Protein AF-A0A6L7Q4Q4-F1 (afdb_monomer_lite)

Structure (mmCIF, N/CA/C/O backbone):
data_AF-A0A6L7Q4Q4-F1
#
_entry.id   AF-A0A6L7Q4Q4-F1
#
loop_
_atom_site.group_PDB
_atom_site.id
_atom_site.type_symbol
_atom_site.label_atom_id
_atom_site.label_alt_id
_atom_site.label_comp_id
_atom_site.label_asym_id
_atom_site.label_entity_id
_atom_site.label_seq_id
_atom_site.pdbx_PDB_ins_code
_atom_site.Cartn_x
_atom_site.Cartn_y
_atom_site.Cartn_z
_atom_site.occupancy
_atom_site.B_iso_or_equiv
_atom_site.auth_seq_id
_atom_site.auth_comp_id
_atom_site.auth_asym_id
_atom_site.auth_atom_id
_atom_site.pdbx_PDB_model_num
ATOM 1 N N . MET A 1 1 ? 17.465 -11.557 16.843 1.00 36.94 1 MET A N 1
ATOM 2 C CA . MET A 1 1 ? 16.086 -11.097 16.573 1.00 36.94 1 MET A CA 1
ATOM 3 C C . MET A 1 1 ? 15.701 -10.075 17.637 1.00 36.94 1 MET A C 1
ATOM 5 O O . MET A 1 1 ? 15.182 -10.459 18.681 1.00 36.94 1 MET A O 1
ATOM 9 N N . SER A 1 2 ? 16.042 -8.797 17.440 1.00 33.94 2 SER A N 1
ATOM 10 C CA . SER A 1 2 ? 15.567 -7.732 18.330 1.00 33.94 2 SER A CA 1
ATOM 11 C C . SER A 1 2 ? 14.090 -7.478 18.012 1.00 33.94 2 SER A C 1
ATOM 13 O O . SER A 1 2 ? 13.690 -7.361 16.856 1.00 33.94 2 SER A O 1
ATOM 15 N N . ARG A 1 3 ? 13.238 -7.488 19.038 1.00 35.78 3 ARG A N 1
ATOM 16 C CA . ARG A 1 3 ? 11.842 -7.072 18.893 1.00 35.78 3 ARG A CA 1
ATOM 17 C C . ARG A 1 3 ? 11.848 -5.551 18.802 1.00 35.78 3 ARG A C 1
ATOM 19 O O . ARG A 1 3 ? 12.047 -4.890 19.818 1.00 35.78 3 ARG A O 1
ATOM 26 N N . LEU A 1 4 ? 11.667 -5.016 17.596 1.00 43.28 4 LEU A N 1
ATOM 27 C CA . LEU A 1 4 ? 11.390 -3.599 17.367 1.00 43.28 4 LEU A CA 1
ATOM 28 C C . LEU A 1 4 ? 10.280 -3.148 18.332 1.00 43.28 4 LEU A C 1
ATOM 30 O O . LEU A 1 4 ? 9.157 -3.652 18.288 1.00 43.28 4 LEU A O 1
ATOM 34 N N . ASN A 1 5 ? 10.615 -2.225 19.236 1.00 43.56 5 ASN A N 1
ATOM 35 C CA . ASN A 1 5 ? 9.678 -1.600 20.169 1.00 43.56 5 ASN A CA 1
ATOM 36 C C . ASN A 1 5 ? 8.716 -0.702 19.374 1.00 43.56 5 ASN A C 1
ATOM 38 O O . ASN A 1 5 ? 8.929 0.503 19.239 1.00 43.56 5 ASN A O 1
ATOM 42 N N . TRP A 1 6 ? 7.671 -1.297 18.795 1.00 46.25 6 TRP A N 1
ATOM 43 C CA . TRP A 1 6 ? 6.696 -0.567 17.992 1.00 46.25 6 TRP A CA 1
ATOM 44 C C . TRP A 1 6 ? 5.833 0.343 18.886 1.00 46.25 6 TRP A C 1
ATOM 46 O O . TRP A 1 6 ? 5.298 -0.113 19.904 1.00 46.25 6 TRP A O 1
ATOM 56 N N . PRO A 1 7 ? 5.655 1.632 18.552 1.00 45.34 7 PRO A N 1
ATOM 57 C CA . PRO A 1 7 ? 4.906 2.556 19.395 1.00 45.34 7 PRO A CA 1
ATOM 58 C C . PRO A 1 7 ? 3.408 2.210 19.390 1.00 45.34 7 PRO A C 1
ATOM 60 O O . PRO A 1 7 ? 2.737 2.429 18.391 1.00 45.34 7 PRO A O 1
ATOM 63 N N . LYS A 1 8 ? 2.888 1.689 20.515 1.00 51.78 8 LYS A N 1
ATOM 64 C CA . LYS A 1 8 ? 1.463 1.613 20.949 1.00 51.78 8 LYS A CA 1
ATOM 65 C C . LYS A 1 8 ? 0.389 1.509 19.837 1.00 51.78 8 LYS A C 1
ATOM 67 O O . LYS A 1 8 ? -0.664 2.149 19.927 1.00 51.78 8 LYS A O 1
ATOM 72 N N . GLY A 1 9 ? 0.645 0.720 18.798 1.00 54.88 9 GLY A N 1
ATOM 73 C CA . GLY A 1 9 ? -0.303 0.434 17.725 1.00 54.88 9 GLY A CA 1
ATOM 74 C C . GLY A 1 9 ? -1.174 -0.771 18.069 1.00 54.88 9 GLY A C 1
ATOM 75 O O . GLY A 1 9 ? -0.756 -1.645 18.825 1.00 54.88 9 GLY A O 1
ATOM 76 N N . ILE A 1 10 ? -2.389 -0.822 17.526 1.00 67.81 10 ILE A N 1
ATOM 77 C CA . ILE A 1 10 ? -3.189 -2.053 17.518 1.00 67.81 10 ILE A CA 1
ATOM 78 C C . ILE A 1 10 ? -2.787 -2.805 16.253 1.00 67.81 10 ILE A C 1
ATOM 80 O O . ILE A 1 10 ? -2.960 -2.278 15.155 1.00 67.81 10 ILE A O 1
ATOM 84 N N . ILE A 1 11 ? -2.235 -4.010 16.390 1.00 65.69 11 ILE A N 1
ATOM 8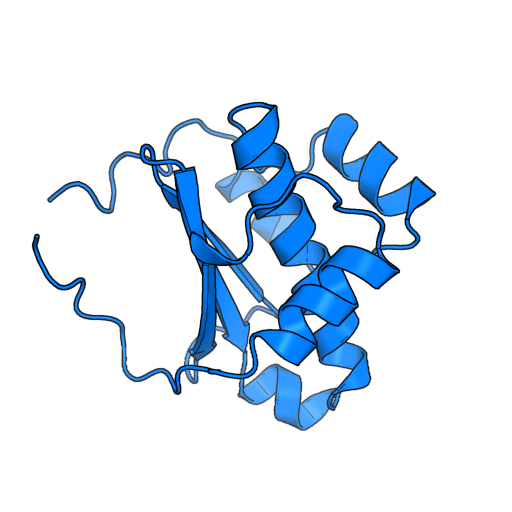5 C CA . ILE A 1 11 ? -1.951 -4.853 15.225 1.00 65.69 11 ILE A CA 1
ATOM 86 C C . ILE A 1 11 ? -3.290 -5.247 14.599 1.00 65.69 11 ILE A C 1
ATOM 88 O O . ILE A 1 11 ? -4.168 -5.779 15.284 1.00 65.69 11 ILE A O 1
ATOM 92 N N . LEU A 1 12 ? -3.455 -4.970 13.306 1.00 68.06 12 LEU A N 1
ATOM 93 C CA . LEU A 1 12 ? -4.572 -5.502 12.545 1.00 68.06 12 LEU A CA 1
ATOM 94 C C . LEU A 1 12 ? -4.188 -6.897 12.064 1.00 68.06 12 LEU A C 1
ATOM 96 O O . LEU A 1 12 ? -3.561 -7.048 11.023 1.00 68.06 12 LEU A O 1
ATOM 100 N N . ASN A 1 13 ? -4.608 -7.925 12.799 1.00 63.38 13 ASN A N 1
ATOM 101 C CA . ASN A 1 13 ? -4.448 -9.323 12.380 1.00 63.38 13 ASN A CA 1
ATOM 102 C C . ASN A 1 13 ? -5.477 -9.756 11.313 1.00 63.38 13 ASN A C 1
ATOM 104 O O . ASN A 1 13 ? -5.753 -10.942 11.164 1.00 63.38 13 ASN A O 1
ATOM 108 N N . ASP A 1 14 ? -6.067 -8.816 10.570 1.00 77.75 14 ASP A N 1
ATOM 109 C CA . ASP A 1 14 ? -7.001 -9.125 9.483 1.00 77.75 14 ASP A CA 1
ATOM 110 C C . ASP A 1 14 ? -6.231 -9.309 8.166 1.00 77.75 14 ASP A C 1
ATOM 112 O O . ASP A 1 14 ? -6.330 -8.502 7.239 1.00 77.75 14 ASP A O 1
ATOM 116 N N . LEU A 1 15 ? -5.413 -10.366 8.105 1.00 78.44 15 LEU A N 1
ATOM 117 C CA . LEU A 1 15 ? -4.647 -10.719 6.903 1.00 78.44 15 LEU A CA 1
ATOM 118 C C . LEU A 1 15 ? -5.571 -10.957 5.701 1.00 78.44 15 LEU A C 1
ATOM 120 O O . LEU A 1 15 ? -5.232 -10.576 4.586 1.00 78.44 15 LEU A O 1
ATOM 124 N N . ALA A 1 16 ? -6.778 -11.481 5.931 1.00 86.19 16 ALA A N 1
ATOM 125 C CA . ALA A 1 16 ? -7.773 -11.677 4.882 1.00 86.19 16 ALA A CA 1
ATOM 126 C C . ALA A 1 16 ? -8.193 -10.350 4.227 1.00 86.19 16 ALA A C 1
ATOM 128 O O . ALA A 1 16 ? -8.333 -10.277 3.005 1.00 86.19 16 ALA A O 1
ATOM 129 N N . TRP A 1 17 ? -8.370 -9.280 5.009 1.00 86.75 17 TRP A N 1
ATOM 130 C CA . TRP A 1 17 ? -8.634 -7.952 4.457 1.00 86.75 17 TRP A CA 1
ATOM 131 C C . TRP A 1 17 ? -7.461 -7.442 3.621 1.00 86.75 17 TRP A C 1
ATOM 133 O O . TRP A 1 17 ? -7.679 -6.990 2.498 1.00 86.75 17 TRP A O 1
ATOM 143 N N . VAL A 1 18 ? -6.230 -7.568 4.120 1.00 88.44 18 VAL A N 1
ATOM 144 C CA . VAL A 1 18 ? -5.018 -7.138 3.402 1.00 88.44 18 VAL A CA 1
ATOM 145 C C . VAL A 1 18 ? -4.870 -7.880 2.075 1.00 88.44 18 VAL A C 1
ATOM 147 O O . VAL A 1 18 ? -4.718 -7.250 1.028 1.00 88.44 18 VAL A O 1
ATOM 150 N N . GLU A 1 19 ? -4.999 -9.203 2.097 1.00 89.69 19 GLU A N 1
ATOM 151 C CA . GLU A 1 19 ? -4.964 -10.031 0.896 1.00 89.69 19 GLU A CA 1
ATOM 152 C C . GLU A 1 19 ? -6.071 -9.666 -0.099 1.00 89.69 19 GLU A C 1
ATOM 154 O O . GLU A 1 19 ? -5.828 -9.601 -1.304 1.00 89.69 19 GLU A O 1
ATOM 159 N N . ASN A 1 20 ? -7.294 -9.413 0.378 1.00 91.38 20 ASN A N 1
ATOM 160 C CA . ASN A 1 20 ? -8.400 -9.012 -0.488 1.00 91.38 20 ASN A CA 1
ATOM 161 C C . ASN A 1 20 ? -8.113 -7.685 -1.196 1.00 91.38 20 ASN A C 1
ATOM 163 O O . ASN A 1 20 ? -8.428 -7.553 -2.378 1.00 91.38 20 ASN A O 1
ATOM 167 N N . ILE A 1 21 ? -7.482 -6.726 -0.514 1.00 91.44 21 ILE A N 1
ATOM 168 C CA . ILE A 1 21 ? -7.056 -5.468 -1.136 1.00 91.44 21 ILE A CA 1
ATOM 169 C C . ILE A 1 21 ? -5.929 -5.712 -2.143 1.00 91.44 21 ILE A C 1
ATOM 171 O O . ILE A 1 21 ? -6.035 -5.250 -3.279 1.00 91.44 21 ILE A O 1
ATOM 175 N N . ALA A 1 22 ? -4.901 -6.488 -1.793 1.00 90.38 22 ALA A N 1
ATOM 176 C CA . ALA A 1 22 ? -3.818 -6.821 -2.722 1.00 90.38 22 ALA A CA 1
ATOM 177 C C . ALA A 1 22 ? -4.342 -7.501 -4.004 1.00 90.38 22 ALA A C 1
ATOM 179 O O . ALA A 1 22 ? -3.957 -7.124 -5.114 1.00 90.38 22 ALA A O 1
ATOM 180 N N . ARG A 1 23 ? -5.295 -8.436 -3.868 1.00 90.12 23 ARG A N 1
AT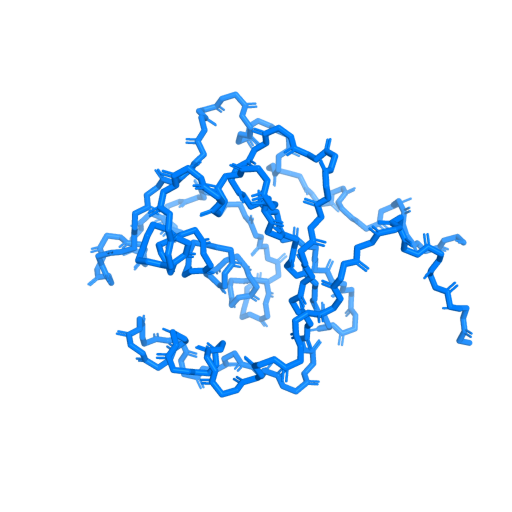OM 181 C CA . ARG A 1 23 ? -5.979 -9.090 -4.996 1.00 90.12 23 ARG A CA 1
ATOM 182 C C . ARG A 1 23 ? -6.814 -8.109 -5.815 1.00 90.12 23 ARG A C 1
ATOM 184 O O . ARG A 1 23 ? -6.651 -8.055 -7.032 1.00 90.12 23 ARG A O 1
ATOM 191 N N . LYS A 1 24 ? -7.665 -7.306 -5.162 1.00 91.25 24 LYS A N 1
ATOM 192 C CA . LYS A 1 24 ? -8.519 -6.285 -5.804 1.00 91.25 24 LYS A CA 1
ATOM 193 C C . LYS A 1 24 ? -7.713 -5.341 -6.694 1.00 91.25 24 LYS A C 1
ATOM 195 O O . LYS A 1 24 ? -8.178 -4.978 -7.767 1.00 91.25 24 LYS A O 1
ATOM 200 N N . TYR A 1 25 ? -6.510 -4.976 -6.260 1.00 89.31 25 TYR A N 1
ATOM 201 C CA . TYR A 1 25 ? -5.631 -4.063 -6.983 1.00 89.31 25 TYR A CA 1
ATOM 202 C C . TYR A 1 25 ? -4.548 -4.765 -7.809 1.00 89.31 25 TYR A C 1
ATOM 204 O O . TYR A 1 25 ? -3.655 -4.103 -8.328 1.00 89.31 25 TYR A O 1
ATOM 212 N N . THR A 1 26 ? -4.624 -6.083 -8.013 1.00 89.25 26 THR A N 1
ATOM 213 C CA . THR A 1 26 ? -3.686 -6.845 -8.860 1.00 89.25 26 THR A CA 1
ATOM 214 C C . THR A 1 26 ? -2.215 -6.621 -8.478 1.00 89.25 26 THR A C 1
ATOM 216 O O . THR A 1 26 ? -1.381 -6.201 -9.293 1.00 89.25 26 THR A O 1
ATOM 219 N N . LEU A 1 27 ? -1.898 -6.909 -7.215 1.00 86.50 27 LEU A N 1
ATOM 220 C CA . LEU A 1 27 ? -0.537 -6.984 -6.672 1.00 86.50 27 LEU A CA 1
ATOM 221 C C . LEU A 1 27 ? -0.152 -8.464 -6.427 1.00 86.50 27 LEU A C 1
ATOM 223 O O . LEU A 1 27 ? 0.024 -8.858 -5.278 1.00 86.50 27 LEU A O 1
ATOM 227 N N . PRO A 1 28 ? -0.095 -9.317 -7.474 1.00 71.31 28 PRO A N 1
ATOM 228 C CA . PRO A 1 28 ? -0.099 -10.780 -7.330 1.00 71.31 28 PRO A CA 1
ATOM 229 C C . PRO A 1 28 ? 1.183 -11.369 -6.727 1.00 71.31 28 PRO A C 1
ATOM 231 O O . PRO A 1 28 ? 1.140 -12.478 -6.210 1.00 71.31 28 PRO A O 1
ATOM 234 N N . ASP A 1 29 ? 2.293 -10.630 -6.773 1.00 82.06 29 ASP A N 1
ATOM 235 C CA . ASP A 1 29 ? 3.607 -11.108 -6.316 1.00 82.06 29 ASP A CA 1
ATOM 236 C C . ASP A 1 29 ? 3.983 -10.576 -4.926 1.00 82.06 29 ASP A C 1
ATOM 238 O O . ASP A 1 29 ? 5.101 -10.791 -4.462 1.00 82.06 29 ASP A O 1
ATOM 242 N N . LEU A 1 30 ? 3.094 -9.816 -4.279 1.00 87.25 30 LEU A N 1
ATOM 243 C CA . LEU A 1 30 ? 3.359 -9.343 -2.929 1.00 87.25 30 LEU A CA 1
ATOM 244 C C . LEU A 1 30 ? 3.104 -10.490 -1.951 1.00 87.25 30 LEU A C 1
ATOM 246 O O . LEU A 1 30 ? 1.954 -10.868 -1.726 1.00 87.25 30 LEU A O 1
ATOM 250 N N . ASP A 1 31 ? 4.172 -11.021 -1.359 1.00 89.88 31 ASP A N 1
ATOM 251 C CA . ASP A 1 31 ? 4.048 -11.992 -0.277 1.00 89.88 31 ASP A CA 1
ATOM 252 C C . ASP A 1 31 ? 3.462 -11.297 0.961 1.00 89.88 31 ASP A C 1
ATOM 254 O O . ASP A 1 31 ? 4.102 -10.474 1.617 1.00 89.88 31 ASP A O 1
ATOM 258 N N . ILE A 1 32 ? 2.195 -11.591 1.255 1.00 88.19 32 ILE A N 1
ATOM 259 C CA . ILE A 1 32 ? 1.504 -11.031 2.420 1.00 88.19 32 ILE A CA 1
ATOM 260 C C . ILE A 1 32 ? 2.020 -11.662 3.718 1.00 88.19 32 ILE A C 1
ATOM 262 O O . ILE A 1 32 ? 1.934 -11.030 4.770 1.00 88.19 32 ILE A O 1
ATOM 266 N N . ALA A 1 33 ? 2.606 -12.863 3.662 1.00 88.56 33 ALA A N 1
ATOM 267 C CA . ALA A 1 33 ? 3.134 -13.542 4.840 1.00 88.56 33 ALA A CA 1
ATOM 268 C C . ALA A 1 33 ? 4.393 -12.862 5.405 1.00 88.56 33 ALA A C 1
ATOM 270 O O . ALA A 1 33 ? 4.682 -13.014 6.591 1.00 88.56 33 ALA A O 1
ATOM 271 N N . THR A 1 34 ? 5.115 -12.078 4.595 1.00 87.44 34 THR A N 1
ATOM 272 C CA . THR A 1 34 ? 6.250 -11.251 5.050 1.00 87.44 34 THR A CA 1
ATOM 273 C C . THR A 1 34 ? 5.820 -9.871 5.556 1.00 87.44 34 THR A C 1
ATOM 275 O O . THR A 1 34 ? 6.654 -9.065 5.976 1.00 87.44 34 THR A O 1
ATOM 2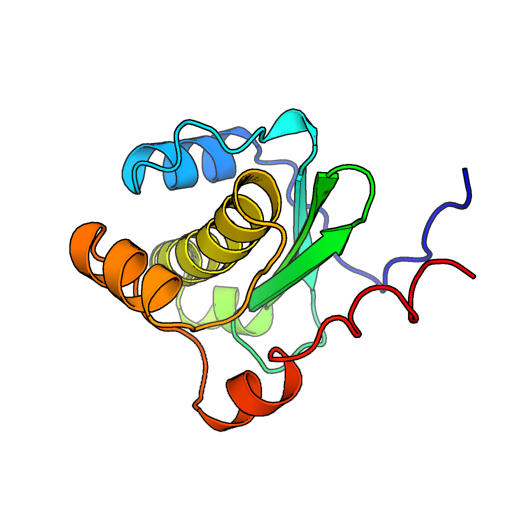78 N N . GLY A 1 35 ? 4.516 -9.591 5.514 1.00 87.69 35 GLY A N 1
ATOM 279 C CA . GLY A 1 35 ? 3.928 -8.300 5.814 1.00 87.69 35 GLY A CA 1
ATOM 280 C C . GLY A 1 35 ? 3.251 -8.201 7.170 1.00 87.69 35 GLY A C 1
ATOM 281 O O . GLY A 1 35 ? 2.839 -9.182 7.787 1.00 87.69 35 GLY A O 1
ATOM 282 N N . SER A 1 36 ? 3.057 -6.971 7.631 1.00 87.62 36 SER A N 1
ATOM 283 C CA . SER A 1 36 ? 2.183 -6.675 8.767 1.00 87.62 36 SER A CA 1
ATOM 284 C C . SER A 1 36 ? 1.497 -5.327 8.598 1.00 87.62 36 SER A C 1
ATOM 286 O O . SER A 1 36 ? 2.082 -4.374 8.086 1.00 87.62 36 SER A O 1
ATOM 288 N N . VAL A 1 37 ? 0.251 -5.228 9.063 1.00 89.12 37 VAL A N 1
ATOM 289 C CA . VAL A 1 37 ? -0.509 -3.972 9.072 1.00 89.12 37 VAL A CA 1
ATOM 290 C C . VAL A 1 37 ? -0.848 -3.594 10.505 1.00 89.12 37 VAL A C 1
ATOM 292 O O . VAL A 1 37 ? -1.359 -4.393 11.288 1.00 89.12 37 VAL A O 1
ATOM 295 N N . VAL A 1 38 ? -0.569 -2.346 10.860 1.00 88.12 38 VAL A N 1
ATOM 296 C CA . VAL A 1 38 ? -0.753 -1.824 12.214 1.00 88.12 38 VAL A CA 1
ATOM 297 C C . VAL A 1 38 ? -1.577 -0.547 12.175 1.00 88.12 38 VAL A C 1
ATOM 299 O O . VAL A 1 38 ? -1.341 0.336 11.355 1.00 88.12 38 VAL A O 1
ATOM 302 N N . LEU A 1 39 ? -2.549 -0.424 13.077 1.00 84.88 39 LEU A N 1
ATOM 303 C CA . LEU A 1 39 ? -3.232 0.840 13.327 1.00 84.88 39 LEU A CA 1
ATOM 304 C C . LEU A 1 39 ? -2.456 1.644 14.350 1.00 84.88 39 LEU A C 1
ATOM 306 O O . LEU A 1 39 ? -2.274 1.226 15.494 1.00 84.88 39 LEU A O 1
ATOM 310 N N . GLU A 1 40 ? -2.069 2.844 13.964 1.00 83.69 40 GLU A N 1
ATOM 311 C CA . GLU A 1 40 ? -1.307 3.744 14.807 1.00 83.69 40 GLU A CA 1
ATOM 312 C C . GLU A 1 40 ? -2.142 4.957 15.206 1.00 83.69 40 GLU A C 1
ATOM 314 O O . GLU A 1 40 ? -2.921 5.510 14.427 1.00 83.69 40 GLU A O 1
ATOM 319 N N . ARG A 1 41 ? -1.964 5.396 16.452 1.00 77.56 41 ARG A N 1
ATOM 320 C CA . ARG A 1 41 ? -2.742 6.499 17.031 1.00 77.56 41 ARG A CA 1
ATOM 321 C C . ARG A 1 41 ? -2.161 7.878 16.733 1.00 77.56 41 ARG A C 1
ATOM 323 O O . ARG A 1 41 ? -2.869 8.866 16.890 1.00 77.56 41 ARG A O 1
ATOM 330 N N . THR A 1 42 ? -0.885 7.954 16.361 1.00 69.12 42 THR A N 1
ATOM 331 C CA . THR A 1 42 ? -0.089 9.182 16.503 1.00 69.12 42 THR A CA 1
ATOM 332 C C . THR A 1 42 ? 0.399 9.797 15.198 1.00 69.12 42 THR A C 1
ATOM 334 O O . THR A 1 42 ? 0.985 10.874 15.253 1.00 69.12 42 THR A O 1
ATOM 337 N N . PHE A 1 43 ? 0.175 9.184 14.031 1.00 73.06 43 PHE A N 1
ATOM 338 C CA . PHE A 1 43 ? 0.670 9.762 12.780 1.00 73.06 43 PHE A CA 1
ATOM 339 C C . PHE A 1 43 ? -0.407 10.552 12.020 1.00 73.06 43 PHE A C 1
ATOM 341 O O . PHE A 1 43 ? -1.570 10.149 11.920 1.00 73.06 43 PHE A O 1
ATOM 348 N N . ALA A 1 44 ? 0.007 11.715 11.506 1.00 68.44 44 ALA A N 1
ATOM 349 C CA . ALA A 1 44 ? -0.863 12.708 10.875 1.00 68.44 44 ALA A CA 1
ATOM 350 C C . ALA A 1 44 ? -1.252 12.370 9.422 1.00 68.44 44 ALA A C 1
ATOM 352 O O . ALA A 1 44 ? -2.262 12.872 8.928 1.00 68.44 44 ALA A O 1
ATOM 353 N N . THR A 1 45 ? -0.469 11.528 8.738 1.00 75.88 45 THR A N 1
ATOM 354 C CA . THR A 1 45 ? -0.753 11.063 7.368 1.00 75.88 45 THR A CA 1
ATOM 355 C C . THR A 1 45 ? -1.852 9.999 7.331 1.00 75.88 45 THR A C 1
ATOM 357 O O . THR A 1 45 ? -2.362 9.574 8.365 1.00 75.88 45 THR A O 1
ATOM 360 N N . GLY A 1 46 ? -2.272 9.580 6.132 1.00 83.00 46 GLY A N 1
ATOM 361 C CA . GLY A 1 46 ? -3.228 8.477 5.974 1.00 83.00 46 GLY A CA 1
ATOM 362 C C . GLY A 1 46 ? -2.601 7.102 6.225 1.00 83.00 46 GLY A C 1
ATOM 363 O O . GLY A 1 46 ? -3.166 6.301 6.972 1.00 83.00 46 GLY A O 1
ATOM 364 N N . GLY A 1 47 ? -1.419 6.874 5.645 1.00 88.56 47 GLY A N 1
ATOM 365 C CA . GLY A 1 47 ? -0.643 5.638 5.732 1.00 88.56 47 GLY A CA 1
ATOM 366 C C . GLY A 1 47 ? 0.871 5.885 5.735 1.00 88.56 47 GLY A C 1
ATOM 367 O O . GLY A 1 47 ? 1.333 7.013 5.505 1.00 88.56 47 GLY A O 1
ATOM 368 N N . ARG A 1 48 ? 1.634 4.828 6.029 1.00 87.44 48 ARG A N 1
ATOM 369 C CA . ARG A 1 48 ? 3.077 4.730 5.779 1.00 87.44 48 ARG A CA 1
ATOM 370 C C . ARG A 1 48 ? 3.503 3.280 5.576 1.00 87.44 48 ARG A C 1
ATOM 372 O O . ARG A 1 48 ? 3.069 2.419 6.332 1.00 87.44 48 ARG A O 1
ATOM 379 N N . CYS A 1 49 ? 4.392 3.042 4.621 1.00 88.62 49 CYS A N 1
ATOM 380 C CA . CYS A 1 49 ? 5.042 1.757 4.404 1.00 88.62 49 CYS A CA 1
ATOM 381 C C . CYS A 1 49 ? 6.504 1.806 4.866 1.00 88.62 49 CYS A C 1
ATOM 383 O O . CYS A 1 49 ? 7.248 2.737 4.544 1.00 88.62 49 CYS A O 1
ATOM 385 N N . PHE A 1 50 ? 6.912 0.785 5.609 1.00 87.44 50 PHE A N 1
ATOM 386 C CA . PHE A 1 50 ? 8.298 0.477 5.935 1.00 87.44 50 PHE A CA 1
ATOM 387 C C . PHE A 1 50 ? 8.655 -0.812 5.226 1.00 87.44 50 PHE A C 1
ATOM 389 O O . PHE A 1 50 ? 7.928 -1.790 5.358 1.00 87.44 50 PHE A O 1
ATOM 396 N N . CYS A 1 51 ? 9.749 -0.803 4.479 1.00 87.12 51 CYS A N 1
ATOM 397 C CA . CYS A 1 51 ? 10.241 -1.987 3.796 1.00 87.12 51 CYS A CA 1
ATOM 398 C C . CYS A 1 51 ? 11.667 -2.256 4.263 1.00 87.12 51 CYS A C 1
ATOM 400 O O . CYS A 1 51 ? 12.444 -1.314 4.435 1.00 87.12 51 CYS A O 1
ATOM 402 N N . TYR A 1 52 ? 11.985 -3.525 4.480 1.00 85.69 52 TYR A N 1
ATOM 403 C CA . TYR A 1 52 ? 13.248 -3.958 5.060 1.00 85.69 52 TYR A CA 1
ATOM 404 C C . TYR A 1 52 ? 14.081 -4.727 4.030 1.00 85.69 52 TYR A C 1
ATOM 406 O O . TYR A 1 52 ? 13.576 -5.198 3.005 1.00 85.69 52 TYR A O 1
ATOM 414 N N . SER A 1 53 ? 15.385 -4.825 4.286 1.00 84.31 53 SER A N 1
ATOM 415 C CA . SER A 1 53 ? 16.351 -5.490 3.401 1.00 84.31 53 SER A CA 1
ATOM 416 C C . SER A 1 53 ? 16.102 -6.994 3.254 1.00 84.31 53 SER A C 1
ATOM 418 O O . SER A 1 53 ? 16.445 -7.567 2.224 1.00 84.31 53 SER A O 1
ATOM 420 N N . ASP A 1 54 ? 15.465 -7.622 4.244 1.00 84.81 54 ASP A N 1
ATOM 421 C CA . ASP A 1 54 ? 15.055 -9.029 4.219 1.00 84.81 54 ASP A CA 1
ATOM 422 C C . ASP A 1 54 ? 13.763 -9.284 3.416 1.00 84.81 54 ASP A C 1
ATOM 424 O O . ASP A 1 54 ? 13.288 -10.416 3.346 1.00 84.81 54 ASP A O 1
ATOM 428 N N . GLY A 1 55 ? 13.191 -8.242 2.803 1.00 83.50 55 GLY A N 1
ATOM 429 C CA . GLY A 1 55 ? 11.952 -8.318 2.029 1.00 83.50 55 GLY A CA 1
ATOM 430 C C . GLY A 1 55 ? 10.676 -8.250 2.871 1.00 83.50 55 GLY A C 1
ATOM 431 O O . GLY A 1 55 ? 9.583 -8.242 2.303 1.00 83.50 55 GLY A O 1
ATOM 432 N N . SER A 1 56 ? 10.785 -8.162 4.200 1.00 88.31 56 SER A N 1
ATOM 433 C CA . SER A 1 56 ? 9.635 -7.899 5.062 1.00 88.31 56 SER A CA 1
ATOM 434 C C . SER A 1 56 ? 9.164 -6.449 4.943 1.00 88.31 56 SER A C 1
ATOM 436 O O . SER A 1 56 ? 9.896 -5.551 4.503 1.00 88.31 56 SER A O 1
ATOM 438 N N . TRP A 1 57 ? 7.913 -6.206 5.327 1.00 89.75 57 TRP A N 1
ATOM 439 C CA . TRP A 1 57 ? 7.329 -4.871 5.291 1.00 89.75 57 TRP A CA 1
ATOM 440 C C . TRP A 1 57 ? 6.292 -4.659 6.394 1.00 89.75 57 TRP A C 1
ATOM 442 O O . TRP A 1 57 ? 5.620 -5.580 6.855 1.00 89.75 57 TRP A O 1
ATOM 452 N N . VAL A 1 58 ? 6.132 -3.405 6.814 1.00 89.56 58 VAL A N 1
ATOM 453 C CA . VAL A 1 58 ? 5.118 -2.983 7.783 1.00 89.56 58 VAL A CA 1
ATOM 454 C C . VAL A 1 58 ? 4.371 -1.773 7.243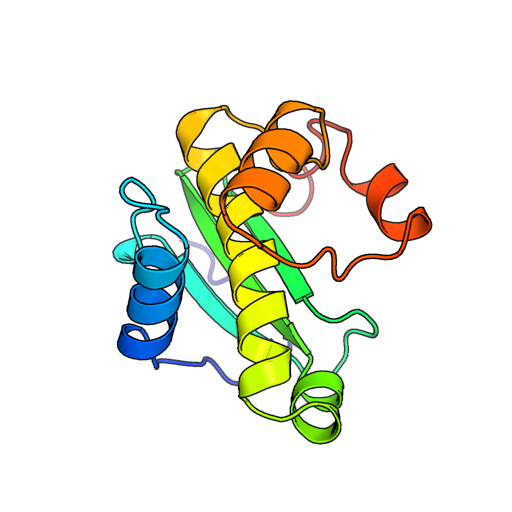 1.00 89.56 58 VAL A C 1
ATOM 456 O O . VAL A 1 58 ? 4.975 -0.752 6.919 1.00 89.56 58 VAL A O 1
ATOM 459 N N . ILE A 1 59 ? 3.044 -1.856 7.198 1.00 90.06 59 ILE A N 1
ATOM 460 C CA . ILE A 1 59 ? 2.176 -0.730 6.851 1.00 90.06 59 ILE A CA 1
ATOM 461 C C . ILE A 1 59 ? 1.515 -0.188 8.115 1.00 90.06 59 ILE A C 1
ATOM 463 O O . ILE A 1 59 ? 0.714 -0.862 8.762 1.00 90.06 59 ILE A O 1
ATOM 467 N N . GLY A 1 60 ? 1.815 1.065 8.442 1.00 88.56 60 GLY A N 1
ATOM 468 C CA . GLY A 1 60 ? 1.093 1.837 9.444 1.00 88.56 60 GLY A CA 1
ATOM 469 C C . GLY A 1 60 ? -0.114 2.538 8.827 1.00 88.56 60 GLY A C 1
ATOM 470 O O . GLY A 1 60 ? 0.028 3.279 7.857 1.00 88.56 60 GLY A O 1
ATOM 471 N N . LEU A 1 61 ? -1.294 2.347 9.412 1.00 88.50 61 LEU A N 1
ATOM 472 C CA . LEU A 1 61 ? -2.554 3.000 9.050 1.00 88.50 61 LEU A CA 1
ATOM 473 C C . LEU A 1 61 ? -3.027 3.929 10.176 1.00 88.50 61 LEU A C 1
ATOM 475 O O . LEU A 1 61 ? -2.947 3.583 11.354 1.00 88.50 61 LEU A O 1
ATOM 479 N N . SER A 1 62 ? -3.509 5.126 9.834 1.00 88.06 62 SER A N 1
ATOM 480 C CA . SER A 1 62 ? -3.832 6.141 10.842 1.00 88.06 62 SER A CA 1
ATOM 481 C C . SER A 1 62 ? -5.199 5.849 11.438 1.00 88.06 62 SER A C 1
ATOM 483 O O . SER A 1 62 ? -6.214 5.949 10.747 1.00 88.06 62 SER A O 1
ATOM 485 N N . LEU A 1 63 ? -5.249 5.533 12.734 1.00 84.94 63 LEU A N 1
ATOM 486 C CA . LEU A 1 63 ? -6.512 5.331 13.440 1.00 84.94 63 LEU A CA 1
ATOM 487 C C . LEU A 1 63 ? -7.410 6.584 13.376 1.00 84.94 63 LEU A C 1
ATOM 489 O O . LEU A 1 63 ? -8.580 6.439 13.018 1.00 84.94 63 LEU A O 1
ATOM 493 N N . PRO A 1 64 ? -6.907 7.816 13.619 1.00 85.00 64 PRO A N 1
ATOM 494 C CA . PRO A 1 64 ? -7.711 9.021 13.419 1.00 85.00 64 PRO A CA 1
ATOM 495 C C . PRO A 1 64 ? -8.239 9.174 11.987 1.00 85.00 64 PRO A C 1
ATOM 497 O O . PRO A 1 64 ? -9.335 9.695 11.778 1.00 85.00 64 PRO A O 1
ATOM 500 N N . ARG A 1 65 ? -7.478 8.748 10.968 1.00 84.25 65 ARG A N 1
ATOM 501 C CA . ARG A 1 65 ? -7.959 8.779 9.580 1.00 84.25 65 ARG A CA 1
ATOM 502 C C . ARG A 1 65 ? -9.053 7.743 9.357 1.00 84.25 65 ARG A C 1
ATOM 504 O O . ARG A 1 65 ? -10.102 8.132 8.855 1.00 84.25 65 ARG A O 1
ATOM 511 N N . MET A 1 66 ? -8.856 6.507 9.815 1.00 82.69 66 MET A N 1
ATOM 512 C CA . MET A 1 66 ? -9.849 5.431 9.752 1.00 82.69 66 MET A CA 1
ATOM 513 C C . MET A 1 66 ? -11.180 5.839 10.382 1.00 82.69 66 MET A C 1
ATOM 515 O O . MET A 1 66 ? -12.232 5.610 9.794 1.00 82.69 66 MET A O 1
ATOM 519 N N . GLN A 1 67 ? -11.145 6.496 11.543 1.00 84.25 67 GLN A N 1
ATOM 520 C CA . GLN A 1 67 ? -12.352 6.983 12.215 1.00 84.25 67 GLN A CA 1
ATOM 521 C C . GLN A 1 67 ? -13.107 8.043 11.399 1.00 84.25 67 GLN A C 1
ATOM 523 O O . GLN A 1 67 ? -14.326 8.123 11.495 1.00 84.25 67 GLN A O 1
ATOM 528 N N . ARG A 1 68 ? -12.408 8.846 10.584 1.00 85.19 68 ARG A N 1
ATOM 529 C CA . ARG A 1 68 ? -13.018 9.912 9.770 1.00 85.19 68 ARG A CA 1
ATOM 530 C C . ARG A 1 68 ? -13.515 9.439 8.407 1.00 85.19 68 ARG A C 1
ATOM 532 O O . ARG A 1 68 ? -14.562 9.893 7.970 1.00 85.19 68 ARG A O 1
ATOM 539 N N . CYS A 1 69 ? -12.750 8.600 7.707 1.00 82.69 69 CYS A N 1
ATOM 540 C CA . CYS A 1 69 ? -13.084 8.161 6.344 1.00 82.69 69 CYS A CA 1
ATOM 541 C C . CYS A 1 69 ? -13.737 6.771 6.280 1.00 82.69 69 CYS A C 1
ATOM 543 O O . CYS A 1 69 ? -14.155 6.339 5.205 1.00 82.69 69 CYS A O 1
ATOM 545 N N . GLY A 1 70 ? -13.825 6.070 7.412 1.00 85.19 70 GLY A N 1
ATOM 546 C CA . GLY A 1 70 ? -14.363 4.720 7.492 1.00 85.19 70 GLY A CA 1
ATOM 547 C C . GLY A 1 70 ? -13.502 3.678 6.773 1.00 85.19 70 GLY A C 1
ATOM 548 O O . GLY A 1 70 ? -12.383 3.938 6.323 1.00 85.19 70 GLY A O 1
ATOM 549 N N . ARG A 1 71 ? -14.041 2.459 6.658 1.00 84.12 71 ARG A N 1
ATOM 550 C CA . ARG A 1 71 ? -13.320 1.314 6.078 1.00 84.12 71 ARG A CA 1
ATOM 551 C C . ARG A 1 71 ? -12.960 1.537 4.609 1.00 84.12 71 ARG A C 1
ATOM 553 O O . ARG A 1 71 ? -11.815 1.316 4.241 1.00 84.12 71 ARG A O 1
ATOM 560 N N . GLN A 1 72 ? -13.895 2.026 3.794 1.00 83.12 72 GLN A N 1
ATOM 561 C CA . GLN A 1 72 ? -13.676 2.226 2.356 1.00 83.12 72 GLN A CA 1
ATOM 562 C C . GLN A 1 72 ? -12.570 3.252 2.068 1.00 83.12 72 GLN A C 1
ATOM 564 O O . GLN A 1 72 ? -11.731 3.024 1.200 1.00 83.12 72 GLN A O 1
ATOM 569 N N . GLY A 1 73 ? -12.516 4.355 2.824 1.00 83.94 73 GLY A N 1
ATOM 570 C CA . GLY A 1 73 ? -11.415 5.313 2.711 1.00 83.94 73 GLY A CA 1
ATOM 571 C C . GLY A 1 73 ? -10.065 4.697 3.091 1.00 83.94 73 GLY A C 1
ATOM 572 O O . GLY A 1 73 ? -9.054 4.984 2.452 1.00 83.94 73 GLY A O 1
ATOM 573 N N . MET A 1 74 ? -10.052 3.802 4.083 1.00 88.12 74 MET A N 1
ATOM 574 C CA . MET A 1 74 ? -8.842 3.074 4.465 1.00 88.12 74 MET A CA 1
ATOM 575 C C . MET A 1 74 ? -8.396 2.034 3.445 1.00 88.12 74 MET A C 1
ATOM 577 O O . MET A 1 74 ? -7.197 1.813 3.340 1.00 88.12 74 MET A O 1
ATOM 581 N N . GLU A 1 75 ? -9.301 1.433 2.671 1.00 91.25 75 GLU A N 1
ATOM 582 C CA . GLU A 1 75 ? -8.907 0.518 1.591 1.00 91.25 75 GLU A CA 1
ATOM 583 C C . GLU A 1 75 ? -8.028 1.216 0.557 1.00 91.25 75 GLU A C 1
ATOM 585 O O . GLU A 1 75 ? -7.025 0.655 0.133 1.00 91.25 75 GLU A O 1
ATOM 590 N N . GLY A 1 76 ? -8.372 2.452 0.182 1.00 90.44 76 GLY A N 1
ATOM 591 C CA . GLY A 1 76 ? -7.573 3.226 -0.766 1.00 90.44 76 GLY A CA 1
ATOM 592 C C . GLY A 1 76 ? -6.186 3.568 -0.220 1.00 90.44 76 GLY A C 1
ATOM 593 O O . GLY A 1 76 ? -5.202 3.492 -0.950 1.00 90.44 76 GLY A O 1
ATOM 594 N N . ILE A 1 77 ? -6.101 3.905 1.069 1.00 90.88 77 ILE A N 1
ATOM 595 C CA . ILE A 1 77 ? -4.824 4.161 1.747 1.00 90.88 77 ILE A CA 1
ATOM 596 C C . ILE A 1 77 ? -4.001 2.872 1.829 1.00 90.88 77 ILE A C 1
ATOM 598 O O . ILE A 1 77 ? -2.817 2.878 1.514 1.00 90.88 77 ILE A O 1
ATOM 602 N N . LEU A 1 78 ? -4.618 1.757 2.219 1.00 92.12 78 LEU A N 1
ATOM 603 C CA . LEU A 1 78 ? -3.941 0.467 2.303 1.00 92.12 78 LEU A CA 1
ATOM 604 C C . LEU A 1 78 ? -3.444 0.013 0.928 1.00 92.12 78 LEU A C 1
ATOM 606 O O . LEU A 1 78 ? -2.302 -0.406 0.814 1.00 92.12 78 LEU A O 1
ATOM 610 N N . ALA A 1 79 ? -4.250 0.153 -0.124 1.00 93.75 79 ALA A N 1
ATOM 611 C CA . ALA A 1 79 ? -3.838 -0.158 -1.491 1.00 93.75 79 ALA A CA 1
ATOM 612 C C . ALA A 1 79 ? -2.633 0.681 -1.941 1.00 93.75 79 ALA A C 1
ATOM 614 O O . ALA A 1 79 ? -1.714 0.157 -2.565 1.00 93.75 79 ALA A O 1
ATOM 615 N N . HIS A 1 80 ? -2.621 1.969 -1.586 1.00 93.75 80 HIS A N 1
ATOM 616 C CA . HIS A 1 80 ? -1.498 2.865 -1.845 1.00 93.75 80 HIS A CA 1
ATOM 617 C C . HIS A 1 80 ? -0.216 2.387 -1.148 1.00 93.75 80 HIS A C 1
ATOM 619 O O . HIS A 1 80 ? 0.827 2.281 -1.788 1.00 93.75 80 HIS A O 1
ATOM 625 N N . GLU A 1 81 ? -0.280 2.049 0.142 1.00 93.62 81 GLU A N 1
ATOM 626 C CA . GLU A 1 81 ? 0.899 1.564 0.869 1.00 93.62 81 GLU A CA 1
ATOM 627 C C . GLU A 1 81 ? 1.314 0.137 0.455 1.00 93.62 81 GLU A C 1
ATOM 629 O O . GLU A 1 81 ? 2.502 -0.169 0.440 1.00 93.62 81 GLU A O 1
ATOM 634 N N . LEU A 1 82 ? 0.385 -0.727 0.034 1.00 94.12 82 LEU A N 1
ATOM 635 C CA . LEU A 1 82 ? 0.718 -2.046 -0.522 1.00 94.12 82 LEU A CA 1
ATOM 636 C C . LEU A 1 82 ? 1.440 -1.938 -1.869 1.00 94.12 82 LEU A C 1
ATOM 638 O O . LEU A 1 82 ? 2.300 -2.763 -2.166 1.00 94.12 82 LEU A O 1
ATOM 642 N N . LEU A 1 83 ? 1.135 -0.918 -2.677 1.00 94.31 83 LEU A N 1
ATOM 643 C CA . LEU A 1 83 ? 1.881 -0.668 -3.909 1.00 94.31 83 LEU A CA 1
ATOM 644 C C . LEU A 1 83 ? 3.347 -0.319 -3.611 1.00 94.31 83 LEU A C 1
ATOM 646 O O . LEU A 1 83 ? 4.230 -0.772 -4.335 1.00 94.31 83 LEU A O 1
ATOM 650 N N . HIS A 1 84 ? 3.620 0.411 -2.525 1.00 92.56 84 HIS A N 1
ATOM 651 C CA . HIS A 1 84 ? 4.991 0.654 -2.059 1.00 92.56 84 HIS A CA 1
ATOM 652 C C . HIS A 1 84 ? 5.717 -0.635 -1.699 1.00 92.56 84 HIS A C 1
ATOM 654 O O . HIS A 1 84 ? 6.823 -0.862 -2.187 1.00 92.56 84 HIS A O 1
ATOM 660 N N . ALA A 1 85 ? 5.080 -1.496 -0.902 1.00 92.12 85 ALA A N 1
ATOM 661 C CA . ALA A 1 85 ? 5.642 -2.795 -0.536 1.00 92.12 85 ALA A CA 1
ATOM 662 C C . ALA A 1 85 ? 5.910 -3.670 -1.773 1.00 92.12 85 ALA A C 1
ATOM 664 O O . ALA A 1 85 ? 6.971 -4.280 -1.893 1.00 92.12 85 ALA A O 1
ATOM 665 N N . TRP A 1 86 ? 4.984 -3.684 -2.736 1.00 94.00 86 TRP A N 1
ATOM 666 C CA . TRP A 1 86 ? 5.139 -4.437 -3.981 1.00 94.00 86 TRP A CA 1
ATOM 667 C C . TRP A 1 86 ? 6.287 -3.909 -4.850 1.00 94.00 86 TRP A C 1
ATOM 669 O O . TRP A 1 86 ? 7.086 -4.698 -5.359 1.00 94.00 86 TRP A O 1
ATOM 679 N N . LEU A 1 87 ? 6.416 -2.586 -4.996 1.00 91.56 87 LEU A N 1
ATOM 680 C CA . LEU A 1 87 ? 7.535 -1.989 -5.728 1.00 91.56 87 LEU A CA 1
ATOM 681 C C . LEU A 1 87 ? 8.871 -2.284 -5.051 1.00 91.56 87 LEU A C 1
ATOM 683 O O . LEU A 1 87 ? 9.840 -2.590 -5.745 1.00 91.56 87 LEU A O 1
ATOM 687 N N . TRP A 1 88 ? 8.916 -2.254 -3.717 1.00 90.00 88 TRP A N 1
ATOM 688 C CA . TRP A 1 88 ? 10.116 -2.623 -2.977 1.00 90.00 88 TRP A CA 1
ATOM 689 C C . TRP A 1 88 ? 10.515 -4.068 -3.261 1.00 90.00 88 TRP A C 1
ATOM 691 O O . TRP A 1 88 ? 11.637 -4.314 -3.698 1.00 90.00 88 TRP A O 1
ATOM 701 N N . ALA A 1 89 ? 9.578 -5.005 -3.092 1.00 88.69 89 ALA A N 1
ATOM 702 C CA . ALA A 1 89 ? 9.823 -6.427 -3.302 1.00 88.69 89 ALA A CA 1
ATOM 703 C C . ALA A 1 89 ? 10.290 -6.738 -4.733 1.00 88.69 89 ALA A C 1
ATOM 705 O O . ALA A 1 89 ? 11.150 -7.593 -4.936 1.00 88.69 89 ALA A O 1
ATOM 706 N N . ARG A 1 90 ? 9.745 -6.037 -5.735 1.00 89.50 90 ARG A N 1
ATOM 707 C CA . ARG A 1 90 ? 10.022 -6.329 -7.147 1.00 89.50 90 ARG A CA 1
ATOM 708 C C . ARG A 1 90 ? 11.179 -5.531 -7.743 1.00 89.50 90 ARG A C 1
ATOM 710 O O . ARG A 1 90 ? 11.815 -5.995 -8.687 1.00 89.50 90 ARG A O 1
ATOM 717 N N . HIS A 1 91 ? 11.428 -4.325 -7.244 1.00 87.44 91 HIS A N 1
ATOM 718 C CA . HIS A 1 91 ? 12.335 -3.373 -7.882 1.00 87.44 91 HIS A CA 1
ATOM 719 C C . HIS A 1 91 ? 13.362 -2.738 -6.937 1.00 87.44 91 HIS A C 1
ATOM 721 O O . HIS A 1 91 ? 14.220 -1.993 -7.408 1.00 87.44 91 HIS A O 1
ATOM 727 N N . GLY A 1 92 ? 13.299 -3.005 -5.630 1.00 86.25 92 GLY A N 1
ATOM 728 C CA . GLY A 1 92 ? 14.234 -2.451 -4.647 1.00 86.25 92 GLY A CA 1
ATOM 729 C C . GLY A 1 92 ? 14.050 -0.954 -4.369 1.00 86.25 92 GLY A C 1
ATOM 730 O O . GLY A 1 92 ? 14.963 -0.310 -3.857 1.00 86.25 92 GLY A O 1
ATOM 731 N N . TYR A 1 93 ? 12.894 -0.373 -4.714 1.00 85.25 93 TYR A N 1
ATOM 732 C CA . TYR A 1 93 ? 12.538 1.011 -4.379 1.00 85.25 93 TYR A CA 1
ATOM 733 C C . TYR A 1 93 ? 11.043 1.150 -4.064 1.00 85.25 93 TYR A C 1
ATOM 735 O O . TYR A 1 93 ? 10.227 0.386 -4.562 1.00 85.25 93 TYR A O 1
ATOM 743 N N . ALA A 1 94 ? 10.673 2.164 -3.274 1.00 84.75 94 ALA A N 1
ATOM 744 C CA . ALA A 1 94 ? 9.297 2.410 -2.813 1.00 84.75 94 ALA A CA 1
ATOM 745 C C . ALA A 1 94 ? 8.890 3.899 -2.928 1.00 84.75 94 ALA A C 1
ATOM 747 O O . ALA A 1 94 ? 8.229 4.460 -2.058 1.00 84.75 94 ALA A O 1
ATOM 748 N N . GLY A 1 95 ? 9.374 4.593 -3.962 1.00 85.19 95 GLY A N 1
ATOM 749 C CA . GLY A 1 95 ? 9.062 6.006 -4.215 1.00 85.19 95 GLY A CA 1
ATOM 750 C C . GLY A 1 95 ? 7.990 6.199 -5.292 1.00 85.19 95 GLY A C 1
ATOM 751 O O . GLY A 1 95 ? 7.788 5.324 -6.133 1.00 85.19 95 GLY A O 1
ATOM 752 N N . HIS A 1 96 ? 7.361 7.382 -5.333 1.00 87.94 96 HIS A N 1
ATOM 753 C CA . HIS A 1 96 ? 6.398 7.786 -6.379 1.00 87.94 96 HIS A CA 1
ATOM 754 C C . HIS A 1 96 ? 7.071 8.155 -7.713 1.00 87.94 96 HIS A C 1
ATOM 756 O O . HIS A 1 96 ? 6.876 9.240 -8.255 1.00 87.94 96 HIS A O 1
ATOM 762 N N . GLY A 1 97 ? 7.927 7.276 -8.231 1.00 86.06 97 GLY A N 1
ATOM 763 C CA . GLY A 1 97 ? 8.506 7.439 -9.563 1.00 86.06 97 GLY A CA 1
ATOM 764 C C . GLY A 1 97 ? 7.497 7.129 -10.680 1.00 86.06 97 GLY A C 1
ATOM 765 O O . GLY A 1 97 ? 6.383 6.680 -10.407 1.00 86.06 97 GLY A O 1
ATOM 766 N N . PRO A 1 98 ? 7.898 7.265 -11.958 1.00 88.19 98 PRO A N 1
ATOM 767 C CA . PRO A 1 98 ? 7.038 6.948 -13.102 1.00 88.19 98 PRO A CA 1
ATOM 768 C C . PRO A 1 98 ? 6.431 5.540 -13.057 1.00 88.19 98 PRO A C 1
ATOM 770 O O . PRO A 1 98 ? 5.298 5.339 -13.487 1.00 88.19 98 PRO A O 1
ATOM 773 N N . VAL A 1 99 ? 7.159 4.567 -12.497 1.00 88.50 99 VAL A N 1
ATOM 774 C CA . VAL A 1 99 ? 6.653 3.199 -12.325 1.00 88.50 99 VAL A CA 1
ATOM 775 C C . VAL A 1 99 ? 5.512 3.161 -11.311 1.00 88.50 99 VAL A C 1
ATOM 777 O O . VAL A 1 99 ? 4.467 2.589 -11.604 1.00 88.50 99 VAL A O 1
ATOM 780 N N . PHE A 1 100 ? 5.653 3.821 -10.159 1.00 91.00 100 PHE A N 1
ATOM 781 C CA . PHE A 1 100 ? 4.554 3.933 -9.201 1.00 91.00 100 PHE A CA 1
ATOM 782 C C . PHE A 1 100 ? 3.323 4.566 -9.852 1.00 91.00 100 PHE A C 1
ATOM 784 O O . PHE A 1 100 ? 2.244 3.988 -9.789 1.00 91.00 100 PHE A O 1
ATOM 791 N N . GLU A 1 101 ? 3.489 5.710 -10.519 1.00 90.25 101 GLU A N 1
ATOM 792 C CA . GLU A 1 101 ? 2.376 6.435 -11.145 1.00 90.25 101 GLU A CA 1
ATOM 793 C C . GLU A 1 101 ? 1.678 5.589 -12.219 1.00 90.25 101 GLU A C 1
ATOM 795 O O . GLU A 1 101 ? 0.448 5.520 -12.256 1.00 90.25 101 GLU A O 1
ATOM 800 N N . GLY A 1 102 ? 2.447 4.880 -13.052 1.00 90.12 102 GLY A N 1
ATOM 801 C CA . GLY A 1 102 ? 1.901 3.966 -14.053 1.00 90.12 102 GLY A CA 1
ATOM 802 C C . GLY A 1 102 ? 1.091 2.834 -13.420 1.00 90.12 102 GLY A C 1
ATOM 803 O O . GLY A 1 102 ? -0.040 2.570 -13.830 1.00 90.12 102 GLY A O 1
ATOM 804 N N . HIS A 1 103 ? 1.630 2.195 -12.378 1.00 91.81 103 HIS A N 1
ATOM 805 C CA . HIS A 1 103 ? 0.940 1.113 -11.680 1.00 91.81 103 HIS A CA 1
ATOM 806 C C . HIS A 1 103 ? -0.301 1.600 -10.927 1.00 91.81 103 HIS A C 1
ATOM 808 O O . HIS A 1 103 ? -1.337 0.937 -11.003 1.00 91.81 103 HIS A O 1
ATOM 814 N N . ALA A 1 104 ? -0.215 2.743 -10.243 1.00 91.31 104 ALA A N 1
ATOM 815 C CA . ALA A 1 104 ? -1.323 3.339 -9.511 1.00 91.31 104 ALA A CA 1
ATOM 816 C C . ALA A 1 104 ? -2.468 3.728 -10.455 1.00 91.31 104 ALA A C 1
ATOM 818 O O . ALA A 1 104 ? -3.614 3.362 -10.201 1.00 91.31 104 ALA A O 1
ATOM 819 N N . SER A 1 105 ? -2.149 4.380 -11.577 1.00 90.62 105 SER A N 1
ATOM 820 C CA . SER A 1 105 ? -3.121 4.777 -12.600 1.00 90.62 105 SER A CA 1
ATOM 821 C C . SER A 1 105 ? -3.843 3.570 -13.203 1.00 90.62 105 SER A C 1
ATOM 823 O O . SER A 1 105 ? -5.070 3.492 -13.144 1.00 90.62 105 SER A O 1
ATOM 825 N N . VAL A 1 106 ? -3.096 2.566 -13.683 1.00 89.69 106 VAL A N 1
ATOM 826 C CA . VAL A 1 106 ? -3.668 1.350 -14.296 1.00 89.69 106 VAL A CA 1
ATOM 827 C C . VAL A 1 106 ? -4.576 0.585 -13.330 1.00 89.69 106 VAL A C 1
ATOM 829 O O . VAL A 1 106 ? -5.558 -0.021 -13.750 1.00 89.69 106 VAL A O 1
ATOM 832 N N . ARG A 1 107 ? -4.266 0.609 -12.030 1.00 90.31 107 ARG A N 1
ATOM 833 C CA . ARG A 1 107 ? -5.007 -0.129 -10.995 1.00 90.31 107 ARG A CA 1
ATOM 834 C C . ARG A 1 107 ? -6.109 0.695 -10.332 1.00 90.31 107 ARG A C 1
ATOM 836 O O . ARG A 1 107 ? -6.797 0.175 -9.458 1.00 90.31 107 ARG A O 1
ATOM 843 N N . GLY A 1 108 ? -6.263 1.971 -10.689 1.00 90.62 108 GLY A N 1
ATOM 844 C CA . GLY A 1 108 ? -7.173 2.883 -9.995 1.00 90.62 108 GLY A CA 1
ATOM 845 C C . GLY A 1 108 ? -6.841 3.038 -8.506 1.00 90.62 108 GLY A C 1
ATOM 846 O O . GLY A 1 108 ? -7.748 3.185 -7.684 1.00 90.62 108 GLY A O 1
ATOM 847 N N . ILE A 1 109 ? -5.557 2.954 -8.136 1.00 89.50 109 ILE A N 1
ATOM 848 C CA . ILE A 1 109 ? -5.107 3.164 -6.758 1.00 89.50 109 ILE 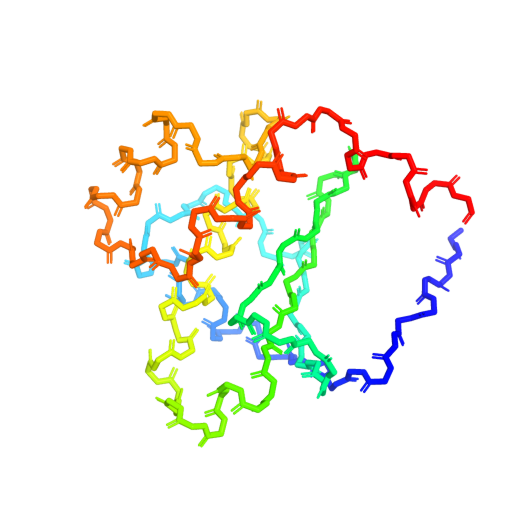A CA 1
ATOM 849 C C . ILE A 1 109 ? -5.035 4.676 -6.504 1.00 89.50 109 ILE A C 1
ATOM 851 O O . ILE A 1 109 ? -4.271 5.376 -7.171 1.00 89.50 109 ILE A O 1
ATOM 855 N N . PRO A 1 110 ? -5.804 5.207 -5.540 1.00 84.19 110 PRO A N 1
ATOM 856 C CA . PRO A 1 110 ? -5.778 6.628 -5.214 1.00 84.19 110 PRO A CA 1
ATOM 857 C C . PRO A 1 110 ? -4.433 7.072 -4.617 1.00 84.19 110 PRO A C 1
ATOM 859 O O . PRO A 1 110 ? -3.807 6.368 -3.820 1.00 84.19 110 PRO A O 1
ATOM 862 N N . ARG A 1 111 ? -4.019 8.299 -4.945 1.00 79.81 111 ARG A N 1
ATOM 863 C CA . ARG A 1 111 ? -2.849 8.958 -4.351 1.00 79.81 111 ARG A CA 1
ATOM 864 C C . ARG A 1 111 ? -3.263 9.627 -3.036 1.00 79.81 111 ARG A C 1
ATOM 866 O O . ARG A 1 111 ? -3.973 10.627 -3.045 1.00 79.81 111 ARG A O 1
ATOM 873 N N . TRP A 1 112 ? -2.862 9.049 -1.900 1.00 74.31 112 TRP A N 1
ATOM 874 C CA . TRP A 1 112 ? -3.262 9.505 -0.553 1.00 74.31 112 TRP A CA 1
ATOM 875 C C . TRP A 1 112 ? -2.200 10.339 0.184 1.00 74.31 112 TRP A C 1
ATOM 877 O O . TRP A 1 112 ? -2.351 10.652 1.368 1.00 74.31 112 TRP A O 1
ATOM 887 N N . CYS A 1 113 ? -1.138 10.726 -0.512 1.00 69.56 113 CYS A N 1
ATOM 888 C CA . CYS A 1 113 ? -0.019 11.523 -0.019 1.00 69.56 113 CYS A CA 1
ATOM 889 C C . CYS A 1 113 ? -0.061 12.955 -0.580 1.00 69.56 113 CYS A C 1
ATOM 891 O O . CYS A 1 113 ? -0.416 13.168 -1.738 1.00 69.56 113 CYS A O 1
ATOM 893 N N . SER A 1 114 ? 0.333 13.941 0.232 1.00 58.44 114 SER A N 1
ATOM 894 C CA . SER A 1 114 ? 0.669 15.280 -0.272 1.00 58.44 114 SER A CA 1
ATOM 895 C C . SER A 1 114 ? 2.045 15.253 -0.946 1.00 58.44 114 SER A C 1
ATOM 897 O O . SER A 1 114 ? 2.909 14.483 -0.526 1.00 58.44 114 SER A O 1
ATOM 899 N N . ALA A 1 115 ? 2.278 16.118 -1.941 1.00 54.44 115 ALA A N 1
ATOM 900 C CA . ALA A 1 115 ? 3.569 16.243 -2.637 1.00 54.44 115 ALA A CA 1
ATOM 901 C C . ALA A 1 115 ? 4.762 16.453 -1.671 1.00 54.44 115 ALA A C 1
ATOM 903 O O . ALA A 1 115 ? 5.870 15.977 -1.903 1.00 54.44 115 ALA A O 1
ATOM 904 N N . GLU A 1 116 ? 4.524 17.093 -0.525 1.00 46.91 116 GLU A N 1
ATOM 905 C CA . GLU A 1 116 ? 5.518 17.327 0.532 1.00 46.91 116 GLU A CA 1
ATOM 906 C C . GLU A 1 116 ? 6.021 16.034 1.203 1.00 46.91 116 GLU A C 1
ATOM 908 O O . GLU A 1 116 ? 7.173 15.968 1.636 1.00 46.91 116 GLU A O 1
ATOM 913 N N . HIS A 1 117 ? 5.194 14.983 1.270 1.00 53.94 117 HIS A N 1
ATOM 914 C CA . HIS A 1 117 ? 5.604 13.678 1.804 1.00 53.94 117 HIS A CA 1
ATOM 915 C C . HIS A 1 117 ? 6.476 12.877 0.825 1.00 53.94 117 HIS A C 1
ATOM 917 O O . HIS A 1 117 ? 7.131 11.920 1.241 1.00 53.94 117 HIS A O 1
ATOM 923 N N . GLU A 1 118 ? 6.516 13.266 -0.450 1.00 52.38 118 GLU A N 1
ATOM 924 C CA . GLU A 1 118 ? 7.219 12.543 -1.516 1.00 52.38 118 GLU A CA 1
ATOM 925 C C . GLU A 1 118 ? 8.715 12.852 -1.524 1.00 52.38 118 GLU A C 1
ATOM 927 O O . GLU A 1 118 ? 9.526 11.944 -1.696 1.00 52.38 118 GLU A O 1
ATOM 932 N N . VAL A 1 119 ? 9.091 14.100 -1.224 1.00 44.06 119 VAL A N 1
ATOM 933 C CA . VAL A 1 119 ? 10.493 14.560 -1.180 1.00 44.06 119 VAL A CA 1
ATOM 934 C C . VAL A 1 119 ? 11.324 13.766 -0.162 1.00 44.06 119 VAL A C 1
ATOM 936 O O . VAL A 1 119 ? 12.514 13.548 -0.361 1.00 44.06 119 VAL A O 1
ATOM 939 N N . ARG A 1 120 ? 10.702 13.264 0.913 1.00 46.72 120 ARG A N 1
ATOM 940 C CA . ARG A 1 120 ? 11.392 12.486 1.958 1.00 46.72 120 ARG A CA 1
ATOM 941 C C . ARG A 1 120 ? 11.581 10.999 1.626 1.00 46.72 120 ARG A C 1
ATOM 943 O O . ARG A 1 120 ? 12.326 10.339 2.340 1.00 46.72 120 ARG A O 1
ATOM 950 N N . ARG A 1 121 ? 10.919 10.459 0.591 1.00 50.47 121 ARG A N 1
ATOM 951 C CA . ARG A 1 121 ? 10.937 9.016 0.250 1.00 50.47 121 ARG A CA 1
ATOM 952 C C . ARG A 1 121 ? 11.783 8.668 -0.989 1.00 50.47 121 ARG A C 1
ATOM 954 O O . ARG A 1 121 ? 11.848 7.505 -1.365 1.00 50.47 121 ARG A O 1
ATOM 961 N N . GLN A 1 122 ? 12.436 9.642 -1.631 1.00 42.62 122 GLN A N 1
ATOM 962 C CA . GLN A 1 122 ? 13.162 9.450 -2.904 1.00 42.62 122 GLN A CA 1
ATOM 963 C C . GLN A 1 122 ? 14.648 9.042 -2.774 1.00 42.62 122 GLN A C 1
ATOM 965 O O . GLN A 1 122 ? 15.395 9.158 -3.741 1.00 42.62 122 GLN A O 1
ATOM 970 N N . GLY A 1 123 ? 15.107 8.544 -1.622 1.00 41.50 123 GLY A N 1
ATOM 971 C CA . GLY A 1 123 ? 16.500 8.107 -1.444 1.00 41.50 123 GLY A CA 1
ATOM 972 C C . GLY A 1 123 ? 16.631 6.664 -0.940 1.00 41.50 123 GLY A C 1
ATOM 973 O O . GLY A 1 123 ? 15.727 6.188 -0.256 1.00 41.50 123 GLY A O 1
ATOM 974 N N . PRO A 1 124 ? 17.780 5.988 -1.158 1.00 43.91 124 PRO A N 1
ATOM 975 C CA . PRO A 1 124 ? 18.114 4.680 -0.560 1.00 43.91 124 PRO A CA 1
ATOM 976 C C . PRO A 1 124 ? 18.224 4.696 0.986 1.00 43.91 124 PRO A C 1
ATOM 978 O O . PRO A 1 124 ? 18.689 3.745 1.605 1.00 43.91 124 PRO A O 1
ATOM 981 N N . GLN A 1 125 ? 17.808 5.782 1.640 1.00 42.62 125 GLN A N 1
ATOM 982 C CA . GLN A 1 125 ? 18.075 6.089 3.045 1.00 42.62 125 GLN A CA 1
ATOM 983 C C . GLN A 1 125 ? 17.050 5.530 4.040 1.00 42.62 125 GLN A C 1
ATOM 985 O O . GLN A 1 125 ? 17.149 5.827 5.228 1.00 42.62 125 GLN A O 1
ATOM 990 N N . GLN A 1 126 ? 16.111 4.675 3.625 1.00 44.88 126 GLN A N 1
ATOM 991 C CA . GLN A 1 126 ? 15.289 3.948 4.604 1.00 44.88 126 GLN A CA 1
ATOM 992 C C . GLN A 1 126 ? 16.027 2.759 5.254 1.00 44.88 126 GLN A C 1
ATOM 994 O O . GLN A 1 126 ? 15.513 2.193 6.213 1.00 44.88 126 GLN A O 1
ATOM 999 N N . LEU A 1 127 ? 17.248 2.438 4.798 1.00 39.66 127 LEU A N 1
ATOM 1000 C CA . LEU A 1 127 ? 18.097 1.379 5.365 1.00 39.66 127 LEU A CA 1
ATOM 1001 C C . LEU A 1 127 ? 18.770 1.756 6.701 1.00 39.66 127 LEU A C 1
ATOM 1003 O O . LEU A 1 127 ? 19.069 0.880 7.497 1.00 39.66 127 LEU A O 1
ATOM 1007 N N . ALA A 1 128 ? 18.996 3.039 7.004 1.00 34.81 128 ALA A N 1
ATOM 1008 C CA . ALA A 1 128 ? 19.885 3.414 8.116 1.00 34.81 128 ALA A CA 1
ATOM 1009 C C . ALA A 1 128 ? 19.198 3.661 9.476 1.00 34.81 128 ALA A C 1
ATOM 1011 O O . ALA A 1 128 ? 19.885 3.954 10.451 1.00 34.81 128 ALA A O 1
ATOM 1012 N N . LEU A 1 129 ? 17.865 3.588 9.568 1.00 38.22 129 LEU A N 1
ATOM 1013 C CA . LEU A 1 129 ? 17.139 3.925 10.807 1.00 38.22 129 LEU A CA 1
ATOM 1014 C C . LEU A 1 129 ? 16.660 2.719 11.623 1.00 38.22 129 LEU A C 1
ATOM 1016 O O . LEU A 1 129 ? 16.138 2.923 12.717 1.00 38.22 129 LEU A O 1
ATOM 1020 N N . PHE A 1 130 ? 16.831 1.489 11.128 1.00 39.81 130 PHE A N 1
ATOM 1021 C CA . PHE A 1 130 ? 16.254 0.301 11.775 1.00 39.81 130 PHE A CA 1
ATOM 1022 C C . PHE A 1 130 ? 17.198 -0.909 11.890 1.00 39.81 130 PHE A C 1
ATOM 1024 O O . PHE A 1 130 ? 16.784 -1.920 12.447 1.00 39.81 130 PHE A O 1
ATOM 1031 N N . ASP A 1 131 ? 18.458 -0.779 11.455 1.00 32.19 131 ASP A N 1
ATOM 1032 C CA . ASP A 1 131 ? 19.520 -1.790 11.624 1.00 32.19 131 ASP A CA 1
ATOM 1033 C C . ASP A 1 131 ? 20.381 -1.569 12.897 1.00 32.19 131 ASP A C 1
ATOM 1035 O O . ASP A 1 131 ? 21.526 -2.019 12.962 1.00 32.19 131 ASP A O 1
ATOM 1039 N N . ALA A 1 132 ? 19.855 -0.880 13.922 1.00 32.97 132 ALA A N 1
ATOM 1040 C CA . ALA A 1 132 ? 20.517 -0.686 15.223 1.00 32.97 132 ALA A CA 1
ATOM 1041 C C . ALA A 1 132 ? 19.730 -1.324 16.378 1.00 32.97 132 ALA A C 1
ATOM 1043 O O . ALA A 1 132 ? 18.506 -1.072 16.476 1.00 32.97 132 ALA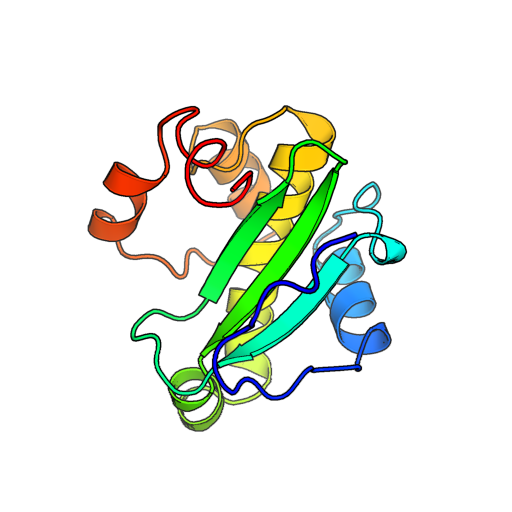 A O 1
#

Sequence (132 aa):
MSRLNWPKGIILNDLAWVENIARKYTLPDLDIATGSVVLERTFATGGRCFCYSDGSWVIGLSLPRMQRCGRQGMEGILAHELLHAWLWARHGYAGHGPVFEGHASVRGIPRWCSAEHEVRRQGPQQLALFDA

Foldseek 3Di:
DDDPPDPPWAWDPPLVLLVVLCVLLVLVPQDSVLETETEDADDPFQKDKQAAPVLHIYIYGYPVNCVVPPDVSNSLVSNLRVLQSSCCNPPVARAPDPVSVVSCVVRVRDDRDDPVVRVVRPDNPSHPPPPD

Secondary structure (DSSP, 8-state):
-------SPEE---HHHHHHHHHHTT-TT--GGGEEEEEESS-SSSEEEEE-TTS-EEEEEEHHHHHHHHHHHHHHHHHHHHHHHHHHHHHS--S-SHHHHHHHHHHT----S-HHHHTTSSSGGGGSSS--

pLDDT: mean 77.02, std 18.39, range [32.19, 94.31]

Radius of gyration: 13.89 Å; chains: 1; bounding box: 35×31×35 Å